Protein AF-A0A522W0W3-F1 (afdb_monomer_lite)

Secondary structure (DSSP, 8-state):
-HHHHHHHHHHHHHHHHHHHHHHH-TT-HHHHHHHHHHHHHTT-HHHHHHHHHHHHHHHHHS-TT-EEGGGTEEHHHHHHHHT-

Foldseek 3Di:
DVVVVVLVVVLVVLLVVLVVVCVVPVLQLVSLQSNLVSCVVVVNNVSSVVSLVSSLVSLVVDDQQPQNPVVRHGSVVVNVVSVD

Sequence (84 aa):
MAQLAQLKGEFERAEEMLTKTLYLDPSHVAAYLELAALCERADNLPRARTFRQAARDVLYKLPGGTVIETYETTAAEMAQWLDR

pLDDT: mean 87.96, std 7.46, range [62.81, 95.88]

Radius of gyration: 13.94 Å; chains: 1; bounding box: 28×20×40 Å

Structure (mmCIF, N/CA/C/O backbone):
data_AF-A0A522W0W3-F1
#
_entry.id   AF-A0A522W0W3-F1
#
loop_
_atom_site.group_PDB
_atom_site.id
_atom_site.type_symbol
_atom_site.label_atom_id
_atom_site.label_alt_id
_atom_site.label_comp_id
_atom_site.label_asym_id
_atom_site.label_entity_id
_atom_site.label_seq_id
_atom_site.pdbx_PDB_ins_code
_atom_site.Cartn_x
_atom_site.Cartn_y
_atom_site.Cartn_z
_atom_site.occupancy
_atom_site.B_iso_or_equiv
_atom_site.auth_seq_id
_atom_site.auth_comp_id
_atom_site.auth_asym_id
_atom_site.auth_atom_id
_atom_site.pdbx_PDB_model_num
ATOM 1 N N . MET A 1 1 ? 15.622 -9.369 -24.911 1.00 62.81 1 MET A N 1
ATOM 2 C CA . MET A 1 1 ? 15.322 -7.919 -24.996 1.00 62.81 1 MET A CA 1
ATOM 3 C C . MET A 1 1 ? 13.819 -7.641 -24.883 1.00 62.81 1 MET A C 1
ATOM 5 O O . MET A 1 1 ? 13.452 -6.866 -24.014 1.00 62.81 1 MET A O 1
ATOM 9 N N . ALA A 1 2 ? 12.947 -8.307 -25.658 1.00 72.62 2 ALA A N 1
ATOM 10 C CA . ALA A 1 2 ? 11.491 -8.069 -25.629 1.00 72.62 2 ALA A CA 1
ATOM 11 C C . ALA A 1 2 ? 10.817 -8.279 -24.252 1.00 72.62 2 ALA A C 1
ATOM 13 O O . ALA A 1 2 ? 10.069 -7.415 -23.814 1.00 72.62 2 ALA A O 1
ATOM 14 N N . GLN A 1 3 ? 11.142 -9.357 -23.529 1.00 64.62 3 GLN A N 1
ATOM 15 C CA . GLN A 1 3 ? 10.549 -9.643 -22.209 1.00 64.62 3 GLN A CA 1
ATOM 16 C C . GLN A 1 3 ? 10.897 -8.594 -21.139 1.00 64.62 3 GLN A C 1
ATOM 18 O O . GLN A 1 3 ? 10.043 -8.218 -20.347 1.00 64.62 3 GLN A O 1
ATOM 23 N N . LEU A 1 4 ? 12.129 -8.069 -21.139 1.00 70.19 4 LEU A N 1
ATOM 24 C CA . LEU A 1 4 ? 12.536 -7.015 -20.201 1.00 70.19 4 LEU A CA 1
ATOM 25 C C . LEU A 1 4 ? 11.797 -5.697 -20.489 1.00 70.19 4 LEU A C 1
ATOM 27 O O . LEU A 1 4 ? 11.390 -5.000 -19.567 1.00 70.19 4 LEU A O 1
ATOM 31 N N . ALA A 1 5 ? 11.610 -5.367 -21.770 1.00 69.69 5 ALA A N 1
ATOM 32 C CA . ALA A 1 5 ? 10.863 -4.182 -22.182 1.00 69.69 5 ALA A CA 1
ATOM 33 C C . ALA A 1 5 ? 9.364 -4.298 -21.856 1.00 69.69 5 ALA A C 1
ATOM 35 O O . ALA A 1 5 ? 8.761 -3.314 -21.444 1.00 69.69 5 ALA A O 1
ATOM 36 N N . GLN A 1 6 ? 8.778 -5.493 -21.988 1.00 71.31 6 GLN A N 1
ATOM 37 C CA . GLN A 1 6 ? 7.391 -5.753 -21.591 1.00 71.31 6 GLN A CA 1
ATOM 38 C C . GLN A 1 6 ? 7.192 -5.607 -20.082 1.00 71.31 6 GLN A C 1
ATOM 40 O O . GLN A 1 6 ? 6.281 -4.904 -19.665 1.00 71.31 6 GLN A O 1
ATOM 45 N N . LEU A 1 7 ? 8.083 -6.189 -19.273 1.00 72.88 7 LEU A N 1
ATOM 46 C CA . LEU A 1 7 ? 8.017 -6.070 -17.814 1.00 72.88 7 LEU A CA 1
ATOM 47 C C . LEU A 1 7 ? 8.148 -4.622 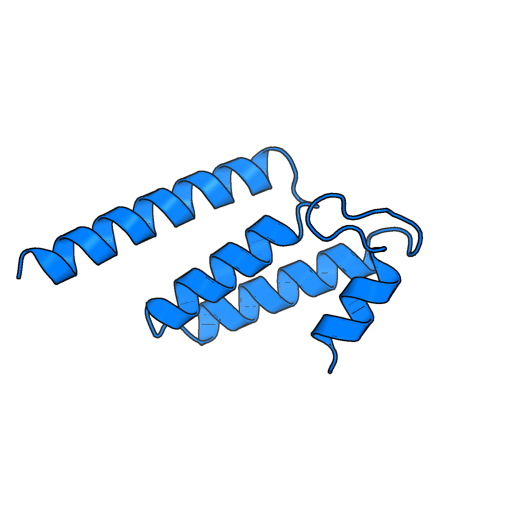-17.337 1.00 72.88 7 LEU A C 1
ATOM 49 O O . LEU A 1 7 ? 7.466 -4.231 -16.395 1.00 72.88 7 LEU A O 1
ATOM 53 N N . LYS A 1 8 ? 8.993 -3.824 -18.001 1.00 78.00 8 LYS A N 1
ATOM 54 C CA . LYS A 1 8 ? 9.054 -2.379 -17.763 1.00 78.00 8 LYS A CA 1
ATOM 55 C C . LYS A 1 8 ? 7.728 -1.711 -18.118 1.00 78.00 8 LYS A C 1
ATOM 57 O O . LYS A 1 8 ? 7.085 -1.168 -17.231 1.00 78.00 8 LYS A O 1
ATOM 62 N N . GLY A 1 9 ? 7.238 -1.891 -19.347 1.00 82.31 9 GLY A N 1
ATOM 63 C CA . GLY A 1 9 ? 5.975 -1.285 -19.785 1.00 82.31 9 GLY A CA 1
ATOM 64 C C . GLY A 1 9 ? 4.771 -1.633 -18.901 1.00 82.31 9 GLY A C 1
ATOM 65 O O . GLY A 1 9 ? 3.888 -0.803 -18.692 1.00 82.31 9 GLY A O 1
ATOM 66 N N . GLU A 1 10 ? 4.726 -2.850 -18.358 1.00 81.19 10 GLU A N 1
ATOM 67 C CA . GLU A 1 10 ? 3.708 -3.268 -17.389 1.00 81.19 10 GLU A CA 1
ATOM 68 C C . GLU A 1 10 ? 3.892 -2.597 -16.024 1.00 81.19 10 GLU A C 1
ATOM 70 O O . GLU A 1 10 ? 2.907 -2.172 -15.420 1.00 81.19 10 GLU A O 1
ATOM 75 N N . PHE A 1 11 ? 5.137 -2.442 -15.570 1.00 85.69 11 PHE A N 1
ATOM 76 C CA . PHE A 1 11 ? 5.469 -1.717 -14.349 1.00 85.69 11 PHE A CA 1
ATOM 77 C C . PHE A 1 11 ? 5.032 -0.252 -14.422 1.00 85.69 11 PHE A C 1
ATOM 79 O O . PHE A 1 11 ? 4.342 0.221 -13.523 1.00 85.69 11 PHE A O 1
ATOM 86 N N . GLU A 1 12 ? 5.392 0.461 -15.492 1.00 88.50 12 GLU A N 1
ATOM 87 C CA . GLU A 1 12 ? 5.064 1.885 -15.627 1.00 88.50 12 GLU A CA 1
ATOM 88 C C . GLU A 1 12 ? 3.546 2.108 -15.687 1.00 88.50 12 GLU A C 1
ATOM 90 O O . GLU A 1 12 ? 3.017 3.026 -15.060 1.00 88.50 12 GLU A O 1
ATOM 95 N N . ARG A 1 13 ? 2.815 1.219 -16.372 1.00 91.00 13 ARG A N 1
ATOM 96 C CA . ARG A 1 13 ? 1.346 1.262 -16.403 1.00 91.00 13 ARG A CA 1
ATOM 97 C C . ARG A 1 13 ? 0.730 0.990 -15.035 1.00 91.00 13 ARG A C 1
ATOM 99 O O . ARG A 1 13 ? -0.245 1.647 -14.674 1.00 91.00 13 ARG A O 1
ATOM 106 N N . ALA A 1 14 ? 1.262 0.025 -14.289 1.00 91.06 14 ALA A N 1
ATOM 107 C CA . ALA A 1 14 ? 0.778 -0.279 -12.948 1.00 91.06 14 ALA A CA 1
ATOM 108 C C . ALA A 1 14 ? 1.028 0.898 -11.993 1.00 91.06 14 ALA A C 1
ATOM 110 O O . ALA A 1 14 ? 0.113 1.314 -11.285 1.00 91.06 14 ALA A O 1
ATOM 111 N N . GLU A 1 15 ? 2.217 1.501 -12.046 1.00 90.88 15 GLU A N 1
ATOM 112 C CA . GLU A 1 15 ? 2.556 2.694 -11.267 1.00 90.88 15 GLU A CA 1
ATOM 113 C C . GLU A 1 15 ? 1.617 3.870 -11.583 1.00 90.88 15 GLU A C 1
ATOM 115 O O . GLU A 1 15 ? 1.108 4.517 -10.665 1.00 90.88 15 GLU A O 1
ATOM 120 N N . GLU A 1 16 ? 1.314 4.117 -12.862 1.00 94.50 16 GLU A N 1
ATOM 121 C CA . GLU A 1 16 ? 0.388 5.176 -13.272 1.00 94.50 16 GLU A CA 1
ATOM 122 C C . GLU A 1 16 ? -1.033 4.939 -12.737 1.00 94.50 16 GLU A C 1
A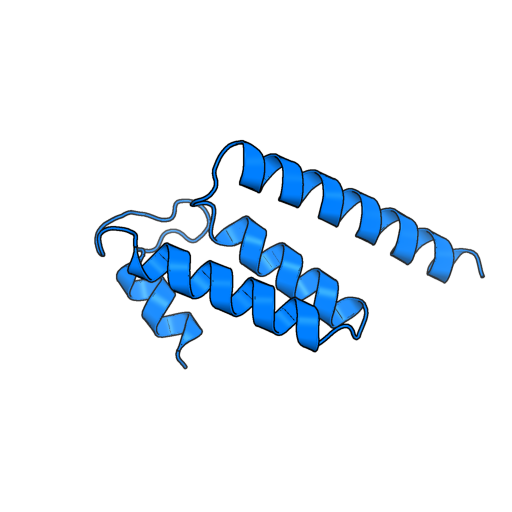TOM 124 O O . GLU A 1 16 ? -1.655 5.857 -12.195 1.00 94.50 16 GLU A O 1
ATOM 129 N N . MET A 1 17 ? -1.553 3.713 -12.865 1.00 94.12 17 MET A N 1
ATOM 130 C CA . MET A 1 17 ? -2.891 3.367 -12.375 1.00 94.12 17 MET A CA 1
ATOM 131 C C . MET A 1 17 ? -2.993 3.543 -10.862 1.00 94.12 17 MET A C 1
ATOM 133 O O . MET A 1 17 ? -3.918 4.196 -10.387 1.00 94.12 17 MET A O 1
ATOM 137 N N . LEU A 1 18 ? -2.018 3.032 -10.111 1.00 93.88 18 LEU A N 1
ATOM 138 C CA . LEU A 1 18 ? -2.002 3.131 -8.653 1.00 93.88 18 LEU A CA 1
ATOM 139 C C . LEU A 1 18 ? -1.853 4.579 -8.185 1.00 93.88 18 LEU A C 1
ATOM 141 O O . LEU A 1 18 ? -2.521 4.993 -7.241 1.00 93.88 18 LEU A O 1
ATOM 145 N N . THR A 1 19 ? -1.048 5.381 -8.883 1.00 93.44 19 THR A N 1
ATOM 146 C CA . THR A 1 19 ? -0.911 6.813 -8.585 1.00 93.44 19 THR A CA 1
ATOM 147 C C . THR A 1 19 ? -2.227 7.559 -8.808 1.00 93.44 19 THR A C 1
ATOM 149 O O . THR A 1 19 ? -2.597 8.407 -7.999 1.00 93.44 19 THR A O 1
ATOM 152 N N . LYS A 1 20 ? -2.982 7.223 -9.864 1.00 95.88 20 LYS A N 1
ATOM 153 C CA . LYS A 1 20 ? -4.333 7.770 -10.078 1.00 95.88 20 LYS A CA 1
ATOM 154 C C . LYS A 1 20 ? -5.296 7.336 -8.980 1.00 95.88 20 LYS A C 1
ATOM 156 O O . LYS A 1 20 ? -6.079 8.161 -8.518 1.00 95.88 20 LYS A O 1
ATOM 161 N N . THR A 1 21 ? -5.219 6.086 -8.530 1.00 93.62 21 THR A N 1
ATOM 162 C CA . THR A 1 21 ? -6.029 5.620 -7.400 1.00 93.62 21 THR A CA 1
ATOM 163 C C . THR A 1 21 ? -5.727 6.429 -6.143 1.00 93.62 21 THR A C 1
ATOM 165 O O . THR A 1 21 ? -6.656 6.912 -5.512 1.00 93.62 21 THR A O 1
ATOM 168 N N . LEU A 1 22 ? -4.451 6.675 -5.837 1.00 93.38 22 LEU A N 1
ATOM 169 C CA . LEU A 1 22 ? -4.045 7.510 -4.701 1.00 93.38 22 LEU A CA 1
ATOM 170 C C . LEU A 1 22 ? -4.435 8.986 -4.848 1.00 93.38 22 LEU A C 1
ATOM 172 O O . LEU A 1 22 ? -4.619 9.677 -3.851 1.00 93.38 22 LEU A O 1
ATOM 176 N N . TYR A 1 23 ? -4.558 9.486 -6.076 1.00 94.44 23 TYR A N 1
ATOM 177 C CA . TYR A 1 23 ? -5.071 10.832 -6.324 1.00 94.44 23 TYR A CA 1
ATOM 178 C C . TYR A 1 23 ? -6.567 10.945 -5.996 1.00 94.44 23 TYR A C 1
ATOM 180 O O . TYR A 1 23 ? -7.006 11.972 -5.482 1.00 94.44 23 TYR A O 1
ATOM 188 N N . LEU A 1 24 ? -7.343 9.897 -6.290 1.00 93.81 24 LEU A N 1
ATOM 189 C CA . LEU A 1 24 ? -8.776 9.833 -5.993 1.00 93.81 24 LEU A CA 1
ATOM 190 C C . LEU A 1 24 ? -9.044 9.518 -4.517 1.00 93.81 24 LEU A C 1
ATOM 192 O O . LEU A 1 24 ? -9.932 10.114 -3.915 1.00 93.81 24 LEU A O 1
ATOM 196 N N . ASP A 1 25 ? -8.263 8.607 -3.943 1.00 90.75 25 ASP A N 1
ATOM 197 C CA . ASP A 1 25 ? -8.323 8.206 -2.543 1.00 90.75 25 ASP A CA 1
ATOM 198 C C . ASP A 1 25 ? -6.905 8.131 -1.944 1.00 90.75 25 ASP A C 1
ATOM 200 O O . ASP A 1 25 ? -6.240 7.090 -2.003 1.00 90.75 25 ASP A O 1
ATOM 204 N N . PRO A 1 26 ? -6.436 9.223 -1.310 1.00 90.94 26 PR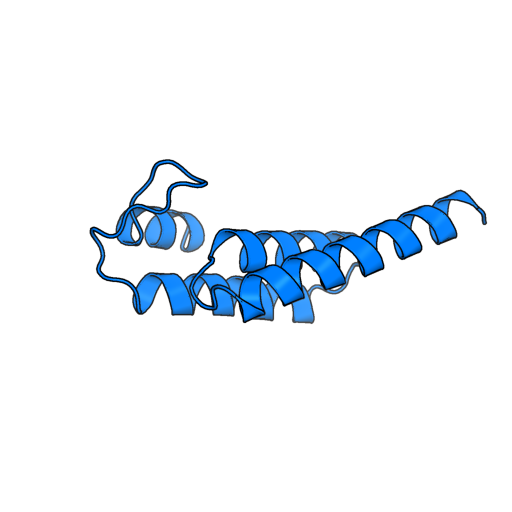O A N 1
ATOM 205 C CA . PRO A 1 26 ? -5.144 9.251 -0.626 1.00 90.94 26 PRO A CA 1
ATOM 206 C C . PRO A 1 26 ? -5.062 8.314 0.583 1.00 90.94 26 PRO A C 1
ATOM 208 O O . PRO A 1 26 ? -3.977 8.114 1.125 1.00 90.94 26 PRO A O 1
ATOM 211 N N . SER A 1 27 ? -6.192 7.769 1.045 1.00 89.88 27 SER A N 1
ATOM 212 C CA . SER A 1 27 ? -6.243 6.804 2.140 1.00 89.88 27 SER A CA 1
ATOM 213 C C . SER A 1 27 ? -6.237 5.349 1.665 1.00 89.88 27 SER A C 1
ATOM 215 O O . SER A 1 27 ? -6.327 4.429 2.480 1.00 89.88 27 SER A O 1
ATOM 217 N N . HIS A 1 28 ? -6.064 5.115 0.360 1.00 91.31 28 HIS A N 1
ATOM 218 C CA . HIS A 1 28 ? -6.108 3.778 -0.206 1.00 91.31 28 HIS A CA 1
ATOM 219 C C . HIS A 1 28 ? -4.832 2.970 0.078 1.00 91.31 28 HIS A C 1
ATOM 221 O O . HIS A 1 28 ? -3.875 2.933 -0.701 1.00 91.31 28 HIS A O 1
ATOM 227 N N . VAL A 1 29 ? -4.837 2.273 1.214 1.00 91.75 29 VAL A N 1
ATOM 228 C CA . VAL A 1 29 ? -3.706 1.484 1.732 1.00 91.75 29 VAL A CA 1
ATOM 229 C C . VAL A 1 29 ? -3.217 0.439 0.727 1.00 91.75 29 VAL A C 1
ATOM 231 O O . VAL A 1 29 ? -2.010 0.253 0.568 1.00 91.75 29 VAL A O 1
ATOM 234 N N . ALA A 1 30 ? -4.137 -0.215 0.009 1.00 91.06 30 ALA A N 1
ATOM 235 C CA . ALA A 1 30 ? -3.786 -1.228 -0.979 1.00 91.06 30 ALA A CA 1
ATOM 236 C C . ALA A 1 30 ? -2.901 -0.661 -2.095 1.00 91.06 30 ALA A C 1
ATOM 238 O O . ALA A 1 30 ? -1.892 -1.274 -2.431 1.00 91.06 30 ALA A O 1
ATOM 239 N N . ALA A 1 31 ? -3.197 0.541 -2.603 1.00 93.75 31 ALA A N 1
ATOM 240 C CA . ALA A 1 31 ? -2.389 1.130 -3.666 1.00 93.75 31 ALA A CA 1
ATOM 241 C C . ALA A 1 31 ? -0.955 1.448 -3.225 1.00 93.75 31 ALA A C 1
ATOM 243 O O . ALA A 1 31 ? -0.021 1.259 -4.004 1.00 93.75 31 ALA A O 1
ATOM 244 N N . TYR A 1 32 ? -0.752 1.865 -1.972 1.00 94.62 32 TYR A N 1
ATOM 245 C CA . TYR A 1 32 ? 0.596 2.034 -1.430 1.00 94.62 32 TYR A CA 1
ATOM 246 C C . TYR A 1 32 ? 1.358 0.705 -1.336 1.00 94.62 32 TYR A C 1
ATOM 248 O O . TYR A 1 32 ? 2.541 0.652 -1.673 1.00 94.62 32 TYR A O 1
ATOM 256 N N . LEU A 1 33 ? 0.701 -0.377 -0.911 1.00 93.25 33 LEU A N 1
ATOM 257 C CA . LEU A 1 33 ? 1.336 -1.696 -0.829 1.00 93.25 33 LEU A CA 1
ATOM 258 C C . LEU A 1 33 ? 1.675 -2.266 -2.211 1.00 93.25 33 LEU A C 1
ATOM 260 O O . LEU A 1 33 ? 2.769 -2.800 -2.391 1.00 93.25 33 LEU A O 1
ATOM 264 N N . GLU A 1 34 ? 0.798 -2.083 -3.194 1.00 93.81 34 GLU A N 1
ATOM 265 C CA . GLU A 1 34 ? 1.050 -2.485 -4.581 1.00 93.81 34 GLU A CA 1
ATOM 266 C C . GLU A 1 34 ? 2.221 -1.701 -5.194 1.00 93.81 34 GLU A C 1
ATOM 268 O O . GLU A 1 34 ? 3.117 -2.290 -5.798 1.00 93.81 34 GLU A O 1
ATOM 273 N N . LEU A 1 35 ? 2.303 -0.382 -4.964 1.00 94.56 35 LEU A N 1
ATOM 274 C CA . LEU A 1 35 ? 3.459 0.424 -5.383 1.00 94.56 35 LEU A CA 1
ATOM 275 C C . LEU A 1 35 ? 4.759 -0.041 -4.718 1.00 94.56 35 LEU A C 1
ATOM 277 O O . LEU A 1 35 ? 5.817 -0.042 -5.357 1.00 94.56 35 LEU A O 1
ATOM 281 N N . ALA A 1 36 ? 4.696 -0.459 -3.452 1.00 94.31 36 ALA A N 1
ATOM 282 C CA . ALA A 1 36 ? 5.848 -1.029 -2.771 1.00 94.31 36 ALA A CA 1
ATOM 283 C C . ALA A 1 36 ? 6.288 -2.353 -3.410 1.00 94.31 36 ALA A C 1
ATOM 285 O O . ALA A 1 36 ? 7.466 -2.501 -3.732 1.00 94.31 36 ALA A O 1
ATOM 286 N N . ALA A 1 37 ? 5.352 -3.279 -3.637 1.00 92.44 37 ALA A N 1
ATOM 287 C CA . ALA A 1 37 ? 5.618 -4.581 -4.245 1.00 92.44 37 ALA A CA 1
ATOM 288 C C . ALA A 1 37 ? 6.170 -4.449 -5.671 1.00 92.44 37 ALA A C 1
ATOM 290 O O . ALA A 1 37 ? 7.113 -5.150 -6.046 1.00 92.44 37 ALA A O 1
ATOM 291 N N . LEU A 1 38 ? 5.635 -3.506 -6.453 1.00 92.06 38 LEU A N 1
ATOM 292 C CA . LEU A 1 38 ? 6.209 -3.127 -7.737 1.00 92.06 38 LEU A CA 1
ATOM 293 C C . LEU A 1 38 ? 7.666 -2.713 -7.538 1.00 92.06 38 LEU A C 1
ATOM 295 O O . LEU A 1 38 ? 8.554 -3.364 -8.087 1.00 92.06 38 LEU A O 1
ATOM 299 N N . CYS A 1 39 ? 7.938 -1.697 -6.714 1.00 91.31 39 CYS A N 1
ATOM 300 C CA . CYS A 1 39 ? 9.300 -1.202 -6.498 1.00 91.31 39 CYS A CA 1
ATOM 301 C C . CYS A 1 39 ? 10.289 -2.305 -6.086 1.00 91.31 39 CYS A C 1
ATOM 303 O O . CYS A 1 39 ? 11.424 -2.283 -6.554 1.00 91.31 39 CYS A O 1
ATOM 305 N N . GLU A 1 40 ? 9.877 -3.291 -5.284 1.00 90.75 40 GLU A N 1
ATOM 306 C CA . GLU A 1 40 ? 10.714 -4.454 -4.951 1.00 90.75 40 GLU A CA 1
ATOM 307 C C . GLU A 1 40 ? 11.035 -5.328 -6.161 1.00 90.75 40 GLU A C 1
ATOM 309 O O . GLU A 1 40 ? 12.184 -5.722 -6.344 1.00 90.75 40 GLU A O 1
ATOM 314 N N . ARG A 1 41 ? 10.053 -5.592 -7.030 1.00 87.62 41 ARG A N 1
ATOM 315 C CA . ARG A 1 41 ? 10.273 -6.330 -8.286 1.00 87.62 41 ARG A CA 1
ATOM 316 C C . ARG A 1 41 ? 11.215 -5.590 -9.237 1.00 87.62 41 ARG A C 1
ATOM 318 O O . ARG A 1 41 ? 11.878 -6.230 -10.048 1.00 87.62 41 ARG A O 1
ATOM 325 N N . ALA A 1 42 ? 11.276 -4.263 -9.137 1.00 87.00 42 ALA A N 1
ATOM 326 C CA . ALA A 1 42 ? 12.216 -3.417 -9.869 1.00 87.00 42 ALA A CA 1
ATOM 327 C C . ALA A 1 42 ? 13.564 -3.216 -9.145 1.00 87.00 42 ALA A C 1
ATOM 329 O O . ALA A 1 42 ? 14.348 -2.366 -9.566 1.00 87.00 42 ALA A O 1
ATOM 330 N N . ASP A 1 43 ? 13.825 -3.962 -8.064 1.00 88.44 43 ASP A N 1
ATOM 331 C CA . ASP A 1 43 ? 15.026 -3.865 -7.217 1.00 88.44 43 ASP A CA 1
ATOM 332 C C . ASP A 1 43 ? 15.240 -2.466 -6.595 1.00 88.44 43 ASP A C 1
ATOM 334 O O . ASP A 1 43 ? 16.320 -2.089 -6.144 1.00 88.44 43 ASP A O 1
ATOM 338 N N . ASN A 1 44 ? 14.172 -1.666 -6.528 1.00 90.75 44 ASN A N 1
ATOM 339 C CA . ASN A 1 44 ? 14.168 -0.336 -5.935 1.00 90.75 44 ASN A CA 1
ATOM 340 C C . ASN A 1 44 ? 13.660 -0.387 -4.489 1.00 90.75 44 ASN A C 1
ATOM 342 O O . ASN A 1 44 ? 12.617 0.170 -4.130 1.00 90.75 44 ASN A O 1
ATOM 346 N N . LEU A 1 45 ? 14.435 -1.062 -3.640 1.00 92.56 45 LEU A N 1
ATOM 347 C CA . LEU A 1 45 ? 14.138 -1.216 -2.214 1.00 92.56 45 LEU A CA 1
ATOM 348 C C . LEU A 1 45 ? 13.937 0.117 -1.463 1.00 92.56 45 LEU A C 1
ATOM 350 O O . LEU A 1 45 ? 13.060 0.161 -0.596 1.00 92.56 45 LEU A O 1
ATOM 354 N N . PRO A 1 46 ? 14.676 1.213 -1.754 1.00 95.25 46 PRO A N 1
ATOM 355 C CA . PRO A 1 46 ? 14.427 2.499 -1.107 1.00 95.25 46 PRO A CA 1
ATOM 356 C C . PRO A 1 46 ? 13.006 3.016 -1.348 1.00 95.25 46 PRO A C 1
ATOM 358 O O . PRO A 1 46 ? 12.312 3.344 -0.386 1.00 95.25 46 PRO A O 1
ATOM 361 N N . ARG A 1 47 ? 12.536 3.021 -2.606 1.00 91.94 47 ARG A N 1
ATOM 362 C CA . ARG A 1 47 ? 11.166 3.455 -2.930 1.00 91.94 47 ARG A CA 1
ATOM 363 C C . ARG A 1 47 ? 10.122 2.516 -2.336 1.00 91.94 47 ARG A C 1
ATOM 365 O O . ARG A 1 47 ? 9.122 2.989 -1.802 1.00 91.94 47 ARG A O 1
ATOM 372 N N . ALA A 1 48 ? 10.374 1.207 -2.362 1.00 94.50 48 ALA A N 1
ATOM 373 C CA . ALA A 1 48 ? 9.473 0.231 -1.756 1.00 94.50 48 ALA A CA 1
ATOM 374 C C . ALA A 1 48 ? 9.242 0.504 -0.262 1.00 94.50 48 ALA A C 1
ATOM 376 O O . ALA A 1 48 ? 8.105 0.494 0.212 1.00 94.50 48 ALA A O 1
ATOM 377 N N . ARG A 1 49 ? 10.314 0.813 0.478 1.00 94.69 49 ARG A N 1
ATOM 378 C CA . ARG A 1 49 ? 10.232 1.174 1.901 1.00 94.69 49 ARG A CA 1
ATOM 379 C C . ARG A 1 49 ? 9.428 2.448 2.123 1.00 94.69 49 ARG A C 1
ATOM 381 O O . ARG A 1 49 ? 8.594 2.467 3.022 1.00 94.69 49 ARG A O 1
ATOM 388 N N . THR A 1 50 ? 9.628 3.474 1.296 1.00 95.44 50 THR A N 1
ATOM 389 C CA . THR A 1 50 ? 8.842 4.714 1.371 1.00 95.44 50 THR A CA 1
ATOM 390 C C . THR A 1 50 ? 7.350 4.443 1.204 1.00 95.44 50 THR A C 1
ATOM 392 O O . THR A 1 50 ? 6.549 4.942 1.989 1.00 95.44 50 THR A O 1
ATOM 395 N N . PHE A 1 51 ? 6.965 3.616 0.231 1.00 94.62 51 PHE A N 1
ATOM 396 C CA . PHE A 1 51 ? 5.558 3.291 0.009 1.00 94.62 51 PHE A CA 1
ATOM 397 C C . PHE A 1 51 ? 4.955 2.441 1.132 1.00 94.62 51 PHE A C 1
ATOM 399 O O . PHE A 1 51 ? 3.841 2.723 1.567 1.00 94.62 51 PHE A O 1
ATOM 406 N N . ARG A 1 52 ? 5.700 1.475 1.686 1.00 93.50 52 ARG A N 1
ATOM 407 C CA . ARG A 1 52 ? 5.259 0.747 2.891 1.00 93.50 52 ARG A CA 1
ATOM 408 C C . ARG A 1 52 ? 5.068 1.668 4.089 1.00 93.50 52 ARG A C 1
ATOM 410 O O . ARG A 1 52 ? 4.097 1.521 4.825 1.00 93.50 52 ARG A O 1
ATOM 417 N N . GLN A 1 53 ? 5.977 2.618 4.279 1.00 94.06 53 GLN A N 1
ATOM 418 C CA . GLN A 1 53 ? 5.862 3.589 5.358 1.00 94.06 53 GLN A CA 1
ATOM 419 C C . GLN A 1 53 ? 4.645 4.497 5.162 1.00 94.06 53 GLN A C 1
ATOM 421 O O . GLN A 1 53 ? 3.894 4.705 6.105 1.00 94.06 53 GLN A O 1
ATOM 426 N N . ALA A 1 54 ? 4.379 4.945 3.934 1.00 93.94 54 ALA A N 1
ATOM 427 C CA . ALA A 1 54 ? 3.172 5.703 3.623 1.00 93.94 54 ALA A CA 1
ATOM 428 C C . ALA A 1 54 ? 1.887 4.897 3.897 1.00 93.94 54 ALA A C 1
ATOM 430 O O . ALA A 1 54 ? 0.964 5.426 4.511 1.00 93.94 54 ALA A O 1
ATOM 431 N N . ALA A 1 55 ? 1.844 3.611 3.519 1.00 92.75 55 ALA A N 1
ATOM 432 C CA . ALA A 1 55 ? 0.718 2.722 3.828 1.00 92.75 55 ALA A CA 1
ATOM 433 C C . ALA A 1 55 ? 0.458 2.649 5.342 1.00 92.75 55 ALA A C 1
ATOM 435 O O . ALA A 1 55 ? -0.675 2.789 5.800 1.00 92.75 55 ALA A O 1
ATOM 436 N N . ARG A 1 56 ? 1.533 2.486 6.119 1.00 91.56 56 ARG A N 1
ATOM 437 C CA . ARG A 1 56 ? 1.502 2.470 7.582 1.00 91.56 56 ARG A CA 1
ATOM 438 C C . ARG A 1 56 ? 0.996 3.799 8.148 1.00 91.56 56 ARG A C 1
ATOM 440 O O . ARG A 1 56 ? 0.086 3.803 8.970 1.00 91.56 56 ARG A O 1
ATOM 447 N N . ASP A 1 57 ? 1.529 4.924 7.683 1.00 92.06 57 ASP A N 1
ATOM 448 C CA . ASP A 1 57 ? 1.126 6.257 8.142 1.00 92.06 57 ASP A CA 1
ATOM 449 C C . ASP A 1 57 ? -0.355 6.538 7.869 1.00 92.06 57 ASP A C 1
ATOM 451 O O . ASP A 1 57 ? -1.032 7.155 8.691 1.00 92.06 57 ASP A O 1
ATOM 455 N N . VAL A 1 58 ? -0.875 6.084 6.726 1.00 91.75 58 VAL A N 1
ATOM 456 C CA . VAL A 1 58 ? -2.303 6.172 6.404 1.00 91.75 58 VAL A CA 1
ATOM 457 C C . VAL A 1 58 ? -3.128 5.349 7.388 1.00 91.75 58 VAL A C 1
ATOM 459 O O . VAL A 1 58 ? -4.080 5.878 7.957 1.00 91.75 58 VAL A O 1
ATOM 462 N N . LEU A 1 59 ? -2.739 4.100 7.656 1.00 89.44 59 LEU A N 1
ATOM 463 C CA . LEU A 1 59 ? -3.438 3.242 8.616 1.00 89.44 59 LEU A CA 1
ATOM 464 C C . LEU A 1 59 ? -3.497 3.854 10.020 1.00 89.44 59 LEU A C 1
ATOM 466 O O . LEU A 1 59 ? -4.552 3.820 10.643 1.00 89.44 59 LEU A O 1
ATOM 470 N N . TYR A 1 60 ? -2.412 4.473 10.497 1.00 88.19 60 TYR A N 1
ATOM 471 C CA . TYR A 1 60 ? -2.406 5.150 11.802 1.00 88.19 60 TYR A CA 1
ATOM 472 C C . TYR A 1 60 ? -3.226 6.443 11.840 1.00 88.19 60 TYR A C 1
ATOM 474 O O . TYR A 1 60 ? -3.629 6.876 12.920 1.00 88.19 60 TYR A O 1
ATOM 482 N N . LYS A 1 61 ? -3.457 7.085 10.691 1.00 89.94 61 LYS A N 1
ATOM 483 C CA . LYS A 1 61 ? -4.333 8.263 10.593 1.00 89.94 61 LYS A CA 1
ATOM 484 C C . LYS A 1 61 ? -5.808 7.881 10.542 1.00 89.94 61 LYS A C 1
ATOM 486 O O . LYS A 1 61 ? -6.652 8.692 10.921 1.00 89.94 61 LYS A O 1
ATOM 491 N N . LEU A 1 62 ? -6.122 6.685 10.053 1.00 87.38 62 LEU A N 1
ATOM 492 C CA . LEU A 1 62 ? -7.486 6.185 10.011 1.00 87.38 62 LEU A CA 1
ATOM 493 C C . LEU A 1 62 ? -7.950 5.777 11.420 1.00 87.38 62 LEU A C 1
ATOM 495 O O . LEU A 1 62 ? -7.169 5.242 12.209 1.00 87.38 62 LEU A O 1
ATOM 499 N N . PRO A 1 63 ? -9.235 5.990 11.756 1.00 87.69 63 PRO A N 1
ATOM 500 C CA . PRO A 1 63 ? -9.822 5.392 12.946 1.00 87.69 63 PRO A CA 1
ATOM 501 C C . PRO A 1 63 ? -9.609 3.877 12.931 1.00 87.69 63 PRO A C 1
ATOM 503 O O . PRO A 1 63 ? -9.837 3.229 11.913 1.00 87.69 63 PRO A O 1
ATOM 506 N N . GLY A 1 64 ? -9.220 3.294 14.066 1.00 82.56 64 GLY A N 1
ATOM 507 C CA . GLY A 1 64 ? -8.886 1.868 14.132 1.00 82.56 64 GLY A CA 1
ATOM 508 C C . GLY A 1 64 ? -10.011 0.926 13.689 1.00 82.56 64 GLY A C 1
ATOM 509 O O . GLY A 1 64 ? -9.718 -0.162 13.216 1.00 82.56 64 GLY A O 1
ATOM 510 N N . GLY A 1 65 ? -11.276 1.351 13.792 1.00 85.38 65 GLY A N 1
ATOM 511 C CA . GLY A 1 65 ? -12.448 0.597 13.329 1.00 85.38 65 GLY A CA 1
ATOM 512 C C . GLY A 1 65 ? -12.814 0.794 11.853 1.00 85.38 65 GLY A C 1
ATOM 513 O O . GLY A 1 65 ? -13.820 0.245 11.413 1.00 85.38 65 GLY A O 1
ATOM 514 N N . THR A 1 66 ? -12.053 1.585 11.090 1.00 88.38 66 THR A N 1
ATOM 515 C CA . THR A 1 66 ? -12.276 1.743 9.647 1.00 88.38 66 THR A CA 1
ATOM 516 C C . THR A 1 66 ? -12.014 0.416 8.954 1.00 88.38 66 THR A C 1
ATOM 518 O O . THR A 1 66 ? -10.918 -0.133 9.060 1.00 88.38 66 THR A O 1
ATOM 521 N N . VAL A 1 67 ? -13.014 -0.088 8.238 1.00 87.38 67 VAL A N 1
ATOM 522 C CA . VAL A 1 67 ? -12.891 -1.315 7.452 1.00 87.38 67 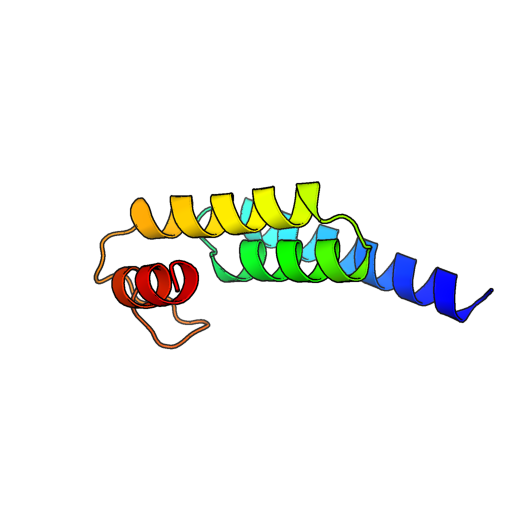VAL A CA 1
ATOM 523 C C . VAL A 1 67 ? -12.139 -0.999 6.164 1.00 87.38 67 VAL A C 1
ATOM 525 O O . VAL A 1 67 ? -12.543 -0.130 5.393 1.00 87.38 67 VAL A O 1
ATOM 528 N N . ILE A 1 68 ? -11.043 -1.713 5.933 1.00 86.88 68 ILE A N 1
ATOM 529 C CA . ILE A 1 68 ? -10.316 -1.707 4.671 1.00 86.88 68 ILE A CA 1
ATOM 530 C C . ILE A 1 68 ? -10.913 -2.820 3.809 1.00 86.88 68 ILE A C 1
ATOM 532 O O . ILE A 1 68 ? -10.499 -3.976 3.900 1.00 86.88 68 ILE A O 1
ATOM 536 N N . GLU A 1 69 ? -11.903 -2.471 2.982 1.00 81.31 69 GLU A N 1
ATOM 537 C CA . GLU A 1 69 ? -12.688 -3.430 2.183 1.00 81.31 69 GLU A CA 1
ATOM 538 C C . GLU A 1 69 ? -11.816 -4.382 1.354 1.00 81.31 69 GLU A C 1
ATOM 540 O O . GLU A 1 69 ? -12.118 -5.564 1.248 1.00 81.31 69 GLU A O 1
ATOM 545 N N . THR A 1 70 ? -10.692 -3.896 0.822 1.00 83.00 70 THR A N 1
ATOM 546 C CA . THR A 1 70 ? -9.773 -4.687 -0.013 1.00 83.00 70 THR A CA 1
ATOM 547 C C . THR A 1 70 ? -9.180 -5.900 0.707 1.00 83.00 70 THR A C 1
ATOM 549 O O . THR A 1 70 ? -8.830 -6.880 0.057 1.00 83.00 70 THR A O 1
ATOM 552 N N . TYR A 1 71 ? -9.053 -5.834 2.033 1.00 83.75 71 TYR A N 1
ATOM 553 C CA . TYR A 1 71 ? -8.422 -6.866 2.858 1.00 83.75 71 TYR A CA 1
ATOM 554 C C . TYR A 1 71 ? -9.378 -7.456 3.902 1.00 83.75 71 TYR A C 1
ATOM 556 O O . TYR A 1 71 ? -8.933 -8.219 4.755 1.00 83.75 71 TYR A O 1
ATOM 564 N N . GLU A 1 72 ? -10.663 -7.079 3.857 1.00 88.19 72 GLU A N 1
ATOM 565 C CA . GLU A 1 72 ? -11.714 -7.533 4.781 1.00 88.19 72 GLU A CA 1
ATOM 566 C C . GLU A 1 72 ? -11.309 -7.432 6.268 1.00 88.19 72 GLU A C 1
ATOM 568 O O . GLU A 1 72 ? -11.674 -8.262 7.097 1.00 88.19 72 GLU A O 1
ATOM 573 N N . THR A 1 73 ? -10.527 -6.405 6.609 1.00 89.56 73 THR A N 1
ATOM 574 C CA . THR A 1 73 ? -9.921 -6.211 7.935 1.00 89.56 73 THR A CA 1
ATOM 575 C C . THR A 1 73 ? -10.049 -4.758 8.375 1.00 89.56 73 THR A C 1
ATOM 577 O O . THR A 1 73 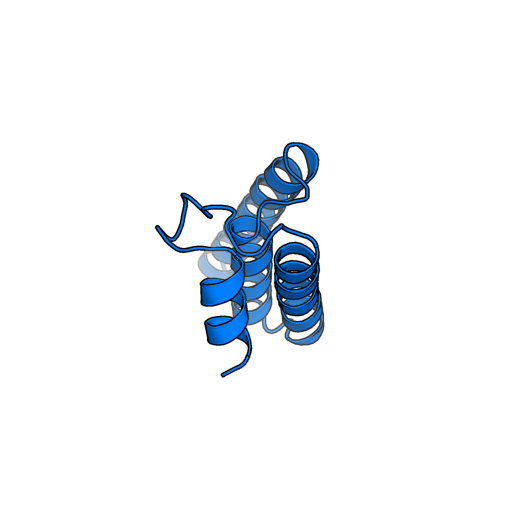? -10.361 -3.878 7.568 1.00 89.56 73 THR A O 1
ATOM 580 N N . THR A 1 74 ? -9.807 -4.473 9.651 1.00 91.12 74 THR A N 1
ATOM 581 C CA . THR A 1 74 ? -9.801 -3.097 10.153 1.00 91.12 74 THR A CA 1
ATOM 582 C C . THR A 1 74 ? -8.435 -2.428 10.005 1.00 91.12 74 THR A C 1
ATOM 584 O O . THR A 1 74 ? -7.393 -3.083 9.965 1.00 91.12 74 THR A O 1
ATOM 587 N N . ALA A 1 75 ? -8.415 -1.094 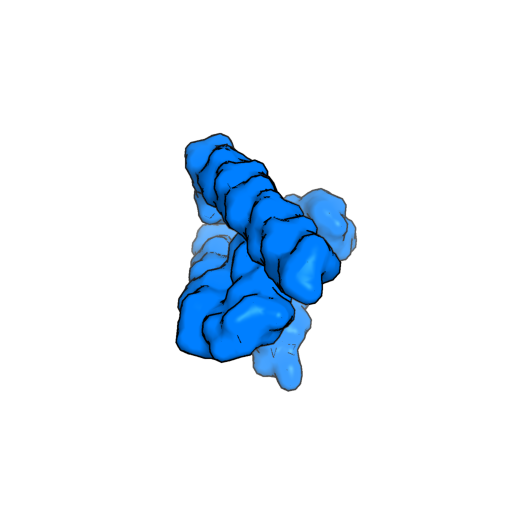9.968 1.00 88.94 75 ALA A N 1
ATOM 588 C CA . ALA A 1 75 ? -7.177 -0.323 9.905 1.00 88.94 75 ALA A CA 1
ATOM 589 C C . ALA A 1 75 ? -6.223 -0.654 11.073 1.00 88.94 75 ALA A C 1
ATOM 591 O O . ALA A 1 75 ? -5.010 -0.731 10.877 1.00 88.94 75 ALA A O 1
ATOM 592 N N . ALA A 1 76 ? -6.760 -0.911 12.273 1.00 87.81 76 ALA A N 1
ATOM 593 C CA . ALA A 1 76 ? -5.959 -1.307 13.432 1.00 87.81 76 ALA A CA 1
ATOM 594 C C . ALA A 1 76 ? -5.337 -2.706 13.282 1.00 87.81 76 ALA A C 1
ATOM 596 O O . ALA A 1 76 ? -4.156 -2.886 13.579 1.00 87.81 76 ALA A O 1
ATOM 597 N N . GLU A 1 77 ? -6.109 -3.689 12.816 1.00 89.25 77 GLU A N 1
ATOM 598 C CA . GLU A 1 77 ? -5.621 -5.057 12.593 1.00 89.25 77 GLU A CA 1
ATOM 599 C C . GLU A 1 77 ? -4.586 -5.100 11.465 1.00 89.25 77 GLU A C 1
ATOM 601 O O . GLU A 1 77 ? -3.529 -5.718 11.604 1.00 89.25 77 GLU A O 1
ATOM 606 N N . MET A 1 78 ? -4.838 -4.367 10.379 1.00 88.56 78 MET A N 1
ATOM 607 C CA . MET A 1 78 ? -3.910 -4.262 9.258 1.00 88.56 78 MET A CA 1
ATOM 608 C C . MET A 1 78 ? -2.589 -3.594 9.658 1.00 88.56 78 MET A C 1
ATOM 610 O O . MET A 1 78 ? -1.523 -4.036 9.228 1.00 88.56 78 MET A O 1
ATOM 614 N N . ALA A 1 79 ? -2.635 -2.564 10.510 1.00 87.50 79 ALA A N 1
ATOM 615 C CA . ALA A 1 79 ? -1.426 -1.933 11.039 1.00 87.50 79 ALA A CA 1
ATOM 616 C C . ALA A 1 79 ? -0.574 -2.930 11.841 1.00 87.50 79 ALA A C 1
ATOM 618 O O . ALA A 1 79 ? 0.642 -2.965 11.677 1.00 87.50 79 ALA A O 1
ATOM 619 N N . GLN A 1 80 ? -1.198 -3.796 12.646 1.00 87.25 80 GLN A N 1
ATOM 620 C CA . GLN A 1 80 ? -0.476 -4.830 13.398 1.00 87.25 80 GLN A CA 1
ATOM 621 C C . GLN A 1 80 ? 0.188 -5.876 12.493 1.00 87.25 80 GLN A C 1
ATOM 623 O O . GLN A 1 80 ? 1.252 -6.387 12.839 1.00 87.25 80 GLN A O 1
ATOM 628 N N . TRP A 1 81 ? -0.406 -6.207 11.342 1.00 85.25 81 TRP A N 1
ATOM 629 C CA . TRP A 1 81 ? 0.205 -7.134 10.382 1.00 85.25 81 TRP A CA 1
ATOM 630 C C . TRP A 1 81 ? 1.442 -6.556 9.702 1.00 85.25 81 TRP A C 1
ATOM 632 O O . TRP A 1 81 ? 2.405 -7.284 9.487 1.00 85.25 81 TRP A O 1
ATOM 642 N N . LEU A 1 82 ? 1.430 -5.259 9.383 1.00 79.50 82 LEU A N 1
ATOM 643 C CA . LEU A 1 82 ? 2.567 -4.576 8.755 1.00 79.50 82 LEU A CA 1
ATOM 644 C C . LEU A 1 82 ? 3.728 -4.299 9.726 1.00 79.50 82 LEU A C 1
ATOM 646 O O . LEU A 1 82 ? 4.819 -3.939 9.284 1.00 79.50 82 LEU A O 1
ATOM 650 N N . ASP A 1 83 ? 3.496 -4.468 11.027 1.00 79.00 83 ASP A N 1
ATOM 651 C CA . ASP A 1 83 ? 4.477 -4.262 12.098 1.00 79.00 83 ASP A CA 1
ATOM 652 C C . ASP A 1 83 ? 5.275 -5.512 12.465 1.00 79.00 83 ASP A C 1
ATOM 654 O O . ASP A 1 83 ? 6.232 -5.423 13.239 1.00 79.00 83 ASP A O 1
ATOM 658 N N . ARG A 1 84 ? 4.857 -6.666 11.949 1.00 66.62 84 ARG A N 1
ATOM 659 C CA . ARG A 1 84 ? 5.368 -7.980 12.320 1.00 66.62 84 ARG A CA 1
ATOM 660 C C . ARG A 1 84 ? 6.416 -8.488 11.337 1.00 66.62 84 ARG A C 1
ATOM 662 O O . ARG A 1 84 ? 7.363 -9.145 11.825 1.00 66.62 84 ARG A O 1
#